Protein 1M5I (pdb70)

Organism: Homo sapiens (NCBI:txid9606)

Solvent-accessible surface area: 7887 Å² total; per-residue (Å²): 106,115,34,140,10,67,109,2,48,133,56,83,67,102,24,77,54,33,33,73,142,14,76,127,38,55,98,148,13,86,42,61,27,105,82,18,74,133,125,37,106,91,38,153,108,134,122,10,50,101,38,79,125,89,5,72,109,56,17,130,76,32,130,76,42,14,95,141,113,3,20,56,82,111,58,15,97,125,51,20,106,141,45,66,54,82,11,97,68,0,65,108,41,10,99,167,39,102,95,94,87,122,94,123,117

Structure (mmCIF, N/CA/C/O backbone):
data_1M5I
#
_entry.id   1M5I
#
_cell.length_a   46.047
_cell.length_b   46.047
_cell.length_c   113.299
_cell.angle_alpha   90.00
_cell.angle_beta   90.00
_cell.angle_gamma   120.00
#
_symmetry.space_group_name_H-M   'P 32 2 1'
#
loop_
_entity.id
_entity.type
_entity.pdbx_description
1 polymer 'APC protein'
2 water water
#
loop_
_atom_site.group_PDB
_atom_site.id
_atom_site.type_symbol
_atom_site.label_atom_id
_atom_site.label_alt_id
_atom_site.label_comp_id
_atom_site.label_asym_id
_atom_site.label_entity_id
_atom_site.label_seq_id
_atom_site.pdbx_PDB_ins_code
_atom_site.Cartn_x
_atom_site.Cartn_y
_atom_site.Cartn_z
_atom_site.occupancy
_atom_site.B_iso_or_equiv
_atom_site.auth_seq_id
_atom_site.auth_comp_id
_atom_site.auth_asym_id
_atom_site.auth_atom_id
_atom_site.pdbx_PDB_model_num
ATOM 1 N N . SER A 1 5 ? -24.991 5.797 27.846 1.00 39.35 130 SER A N 1
ATOM 2 C CA . SER A 1 5 ? -25.633 5.890 29.182 1.00 37.95 130 SER A CA 1
ATOM 3 C C . SER A 1 5 ? -25.747 4.499 29.813 1.00 37.92 130 SER A C 1
ATOM 4 O O . SER A 1 5 ? -25.470 4.336 31.002 1.00 37.31 130 SER A O 1
ATOM 7 N N . THR A 1 6 ? -26.143 3.500 29.020 1.00 36.49 131 THR A N 1
ATOM 8 C CA . THR A 1 6 ? -26.279 2.125 29.521 1.00 35.78 131 THR A CA 1
ATOM 9 C C . THR A 1 6 ? -25.520 1.115 28.637 1.00 33.22 131 THR A C 1
ATOM 10 O O . THR A 1 6 ? -25.110 1.438 27.518 1.00 31.91 131 THR A O 1
ATOM 14 N N . GLY A 1 7 ? -25.333 -0.095 29.165 1.00 30.03 132 GLY A N 1
ATOM 15 C CA . GLY A 1 7 ? -24.668 -1.166 28.443 1.00 28.28 132 GLY A CA 1
ATOM 16 C C . GLY A 1 7 ? -23.245 -0.940 27.960 1.00 29.10 132 GLY A C 1
ATOM 17 O O . GLY A 1 7 ? -22.393 -0.418 28.685 1.00 28.27 132 GLY A O 1
ATOM 18 N N . TYR A 1 8 ? -22.988 -1.356 26.721 1.00 28.69 133 TYR A N 1
ATOM 19 C CA . TYR A 1 8 ? -21.674 -1.216 26.107 1.00 27.85 133 TYR A CA 1
ATOM 20 C C . TYR A 1 8 ? -21.225 0.241 26.064 1.00 27.12 133 TYR A C 1
ATOM 21 O O . TYR A 1 8 ? -20.048 0.532 26.245 1.00 26.82 133 TYR A O 1
ATOM 30 N N . LEU A 1 9 ? -22.173 1.143 25.814 1.00 27.58 134 LEU A N 1
ATOM 31 C CA . LEU A 1 9 ? -21.914 2.581 25.739 1.00 27.86 134 LEU A CA 1
ATOM 32 C C . LEU A 1 9 ? -21.368 3.105 27.072 1.00 27.50 134 LEU A C 1
ATOM 33 O O . LEU A 1 9 ? -20.429 3.897 27.111 1.00 26.06 134 LEU A O 1
ATOM 38 N N . GLU A 1 10 ? -21.998 2.662 28.153 1.00 27.91 135 GLU A N 1
ATOM 39 C CA . GLU A 1 10 ? -21.617 3.023 29.509 1.00 28.20 135 GLU A CA 1
ATOM 40 C C . GLU A 1 10 ? -20.183 2.553 29.730 1.00 26.75 135 GLU A C 1
ATOM 41 O O . GLU A 1 10 ? -19.339 3.312 30.190 1.00 25.77 135 GLU A O 1
ATOM 47 N N . GLU A 1 11 ? -19.931 1.289 29.387 1.00 26.46 136 GLU A N 1
ATOM 48 C CA . GLU A 1 11 ? -18.616 0.657 29.518 1.00 25.98 136 GLU A CA 1
ATOM 49 C C . GLU A 1 11 ? -17.514 1.395 28.756 1.00 25.83 136 GLU A C 1
ATOM 50 O O . GLU A 1 11 ? -16.393 1.507 29.254 1.00 26.24 136 GLU A O 1
ATOM 56 N N . LEU A 1 12 ? -17.825 1.871 27.548 1.00 24.29 137 LEU A N 1
ATOM 57 C CA . LEU A 1 12 ? -16.866 2.608 26.718 1.00 24.77 137 LEU A CA 1
ATOM 58 C C . LEU A 1 12 ? -16.527 3.958 27.355 1.00 24.45 137 LEU A C 1
ATOM 59 O O . LEU A 1 12 ? -15.370 4.363 27.414 1.00 23.71 137 LEU A O 1
ATOM 64 N N . GLU A 1 13 ? -17.552 4.654 27.823 1.00 25.32 138 GLU A N 1
ATOM 65 C CA . GLU A 1 13 ? -17.356 5.938 28.466 1.00 27.03 138 GLU A CA 1
ATOM 66 C C . GLU A 1 13 ? -16.532 5.754 29.732 1.00 25.15 138 GLU A C 1
ATOM 67 O O . GLU A 1 13 ? -15.754 6.622 30.090 1.00 25.78 138 GLU A O 1
ATOM 73 N N . LYS A 1 14 ? -16.693 4.618 30.403 1.00 24.19 139 LYS A N 1
ATOM 74 C CA . LYS A 1 14 ? -15.930 4.345 31.611 1.00 23.82 139 LYS A CA 1
ATOM 75 C C . LYS A 1 14 ? -14.494 3.915 31.297 1.00 24.92 139 LYS A C 1
ATOM 76 O O . LYS A 1 14 ? -13.586 4.124 32.098 1.00 25.86 139 LYS A O 1
ATOM 82 N N . GLU A 1 15 ? -14.287 3.317 30.128 1.00 25.77 140 GLU A N 1
ATOM 83 C CA . GLU A 1 15 ? -12.954 2.896 29.705 1.00 24.93 140 GLU A CA 1
ATOM 84 C C . GLU A 1 15 ? -12.188 4.175 29.350 1.00 25.08 140 GLU A C 1
ATOM 85 O O . GLU A 1 15 ? -10.999 4.322 29.662 1.00 26.10 140 GLU A O 1
ATOM 91 N N . ARG A 1 16 ? -12.885 5.101 28.700 1.00 23.98 141 ARG A N 1
ATOM 92 C CA . ARG A 1 16 ? -12.301 6.380 28.322 1.00 25.25 141 ARG A CA 1
ATOM 93 C C . ARG A 1 16 ? -11.877 7.179 29.568 1.00 24.70 141 ARG A C 1
ATOM 94 O O . ARG A 1 16 ? -10.818 7.808 29.569 1.00 25.07 141 ARG A O 1
ATOM 102 N N . SER A 1 17 ? -12.705 7.157 30.615 1.00 24.14 142 SER A N 1
ATOM 103 C CA . SER A 1 17 ? -12.405 7.856 31.869 1.00 23.95 142 SER A CA 1
ATOM 104 C C . SER A 1 17 ? -11.217 7.210 32.543 1.00 23.29 142 SER A C 1
ATOM 105 O O . SER A 1 17 ? -10.410 7.880 33.181 1.00 24.06 142 SER A O 1
ATOM 108 N N . LEU A 1 18 ? -11.141 5.891 32.404 1.00 23.36 143 LEU A N 1
ATOM 109 C CA . LEU A 1 18 ? -10.066 5.093 32.963 1.00 23.33 143 LEU A CA 1
ATOM 110 C C . LEU A 1 18 ? -8.757 5.436 32.251 1.00 23.02 143 LEU A C 1
ATOM 111 O O . LEU A 1 18 ? -7.755 5.723 32.899 1.00 23.60 143 LEU A O 1
ATOM 116 N N . LEU A 1 19 ? -8.770 5.407 30.921 1.00 22.31 144 LEU A N 1
ATOM 117 C CA . LEU A 1 19 ? -7.572 5.704 30.147 1.00 21.74 144 LEU A CA 1
ATOM 118 C C . LEU A 1 19 ? -7.093 7.131 30.359 1.00 22.07 144 LEU A C 1
ATOM 119 O O . LEU A 1 19 ? -5.898 7.378 30.387 1.00 23.89 144 LEU A O 1
ATOM 124 N N . LEU A 1 20 ? -8.017 8.070 30.509 1.00 22.55 145 LEU A N 1
ATOM 125 C CA . LEU A 1 20 ? -7.647 9.460 30.738 1.00 24.96 145 LEU A CA 1
ATOM 126 C C . LEU A 1 20 ? -6.997 9.617 32.117 1.00 25.92 145 LEU A C 1
ATOM 127 O O . LEU A 1 20 ? -6.138 10.482 32.320 1.00 25.52 145 LEU A O 1
ATOM 132 N N . ALA A 1 21 ? -7.418 8.773 33.057 1.00 26.47 146 ALA A N 1
ATOM 133 C CA . ALA A 1 21 ? -6.881 8.777 34.413 1.00 26.40 146 ALA A CA 1
ATOM 134 C C . ALA A 1 21 ? -5.505 8.107 34.419 1.00 27.24 146 ALA A C 1
ATOM 135 O O . ALA A 1 21 ? -4.681 8.393 35.283 1.00 28.37 146 ALA A O 1
ATOM 137 N N . ASP A 1 22 ? -5.262 7.220 33.453 1.00 29.26 147 ASP A N 1
ATOM 138 C CA . ASP A 1 22 ? -3.978 6.515 33.333 1.00 30.39 147 ASP A CA 1
ATOM 139 C C . ASP A 1 22 ? -2.912 7.489 32.881 1.00 28.33 147 ASP A C 1
ATOM 140 O O . ASP A 1 22 ? -1.792 7.482 33.391 1.00 28.12 147 ASP A O 1
ATOM 145 N N . LEU A 1 23 ? -3.262 8.304 31.893 1.00 27.45 148 LEU A N 1
ATOM 146 C CA . LEU A 1 23 ? -2.340 9.293 31.362 1.00 27.96 148 LEU A CA 1
ATOM 147 C C . LEU A 1 23 ? -1.994 10.291 32.461 1.00 28.51 148 LEU A C 1
ATOM 148 O O . LEU A 1 23 ? -0.824 10.598 32.687 1.00 29.23 148 LEU A O 1
ATOM 153 N N . ASP A 1 24 ? -3.015 10.790 33.147 1.00 27.84 149 ASP A N 1
ATOM 154 C CA . ASP A 1 24 ? -2.808 11.751 34.218 1.00 29.08 149 ASP A CA 1
ATOM 155 C C . ASP A 1 24 ? -1.923 11.183 35.338 1.00 28.67 149 ASP A C 1
ATOM 156 O O . ASP A 1 24 ? -0.980 11.837 35.772 1.00 29.18 149 ASP A O 1
ATOM 161 N N . LYS A 1 25 ? -2.217 9.971 35.799 1.00 28.18 150 LYS A N 1
ATOM 162 C CA . LYS A 1 25 ? -1.420 9.356 36.855 1.00 29.37 150 LYS A CA 1
ATOM 163 C C . LYS A 1 25 ? 0.045 9.146 36.458 1.00 29.25 150 LYS A C 1
ATOM 164 O O . LYS A 1 25 ? 0.965 9.504 37.197 1.00 28.01 150 LYS A O 1
ATOM 170 N N . GLU A 1 26 ? 0.254 8.555 35.288 1.00 30.26 151 GLU A N 1
ATOM 171 C CA . GLU A 1 26 ? 1.595 8.286 34.816 1.00 30.02 151 GLU A CA 1
ATOM 172 C C . GLU A 1 26 ? 2.416 9.549 34.658 1.00 29.30 151 GLU A C 1
ATOM 173 O O . GLU A 1 26 ? 3.609 9.547 34.917 1.00 29.70 151 GLU A O 1
ATOM 179 N N . GLU A 1 27 ? 1.771 10.627 34.240 1.00 28.59 152 GLU A N 1
ATOM 180 C CA . GLU A 1 27 ? 2.454 11.889 34.048 1.00 29.22 152 GLU A CA 1
ATOM 181 C C . GLU A 1 27 ? 2.862 12.535 35.363 1.00 28.85 152 GLU A C 1
ATOM 182 O O . GLU A 1 27 ? 3.886 13.214 35.421 1.00 28.43 152 GLU A O 1
ATOM 188 N N . LYS A 1 28 ? 2.074 12.315 36.416 1.00 27.95 153 LYS A N 1
ATOM 189 C CA . LYS A 1 28 ? 2.372 12.861 37.744 1.00 26.74 153 LYS A CA 1
ATOM 190 C C . LYS A 1 28 ? 3.406 11.970 38.400 1.00 27.09 153 LYS A C 1
ATOM 191 O O . LYS A 1 28 ? 4.167 12.381 39.274 1.00 25.41 153 LYS A O 1
ATOM 197 N N . GLU A 1 29 ? 3.417 10.726 37.959 1.00 30.28 154 GLU A N 1
ATOM 198 C CA . GLU A 1 29 ? 4.357 9.758 38.472 1.00 34.09 154 GLU A CA 1
ATOM 199 C C . GLU A 1 29 ? 5.729 10.130 37.9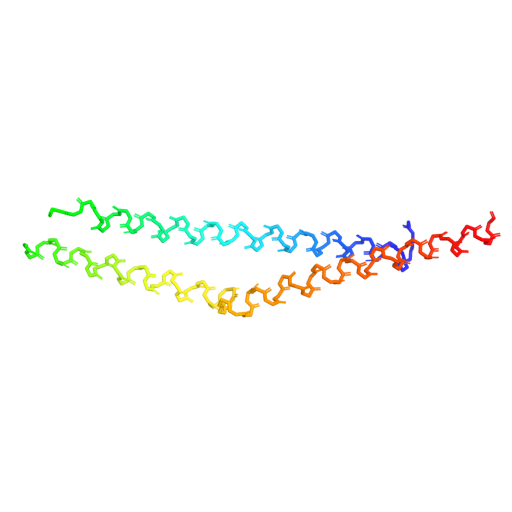17 1.00 33.89 154 GLU A C 1
ATOM 200 O O . GLU A 1 29 ? 6.748 9.962 38.595 1.00 34.70 154 GLU A O 1
ATOM 206 N N . LYS A 1 30 ? 5.745 10.636 36.684 1.00 31.43 155 LYS A N 1
ATOM 207 C CA . LYS A 1 30 ? 6.984 11.058 36.048 1.00 30.92 155 LYS A CA 1
ATOM 208 C C . LYS A 1 30 ? 7.480 12.371 36.626 1.00 28.90 155 LYS A C 1
ATOM 209 O O . LYS A 1 30 ? 8.675 12.535 36.807 1.00 27.01 155 LYS A O 1
ATOM 215 N N . ASP A 1 31 ? 6.572 13.309 36.898 1.00 29.23 156 ASP A N 1
ATOM 216 C CA . ASP A 1 31 ? 6.966 14.590 37.485 1.00 30.27 156 ASP A CA 1
ATOM 217 C C . ASP A 1 31 ? 7.592 14.316 38.832 1.00 29.71 156 ASP A C 1
ATOM 218 O O . ASP A 1 31 ? 8.533 14.985 39.226 1.00 31.49 156 ASP A O 1
ATOM 223 N N . TRP A 1 32 ? 7.039 13.346 39.551 1.00 28.98 157 TRP A N 1
ATOM 224 C CA . TRP A 1 32 ? 7.549 12.996 40.867 1.00 28.22 157 TRP A CA 1
ATOM 225 C C . TRP A 1 32 ? 8.974 12.460 40.773 1.00 27.66 157 TRP A C 1
ATOM 226 O O . TRP A 1 32 ? 9.877 12.976 41.423 1.00 27.65 157 TRP A O 1
ATOM 237 N N . TYR A 1 33 ? 9.179 11.436 39.957 1.00 28.25 158 TYR A N 1
ATOM 238 C CA . TYR A 1 33 ? 10.509 10.864 39.786 1.00 29.82 158 TYR A CA 1
ATOM 239 C C . TYR A 1 33 ? 11.541 11.872 39.294 1.00 30.38 158 TYR A C 1
ATOM 240 O O . TYR A 1 33 ? 12.697 11.829 39.711 1.00 30.15 158 TYR A O 1
ATOM 249 N N . TYR A 1 34 ? 11.126 12.779 38.413 1.00 31.63 159 TYR A N 1
ATOM 250 C CA . TYR A 1 34 ? 12.033 13.781 37.861 1.00 32.11 159 TYR A CA 1
ATOM 251 C C . TYR A 1 34 ? 12.345 14.918 38.818 1.00 31.00 159 TYR A C 1
ATOM 252 O O . TYR A 1 34 ? 13.445 15.465 38.795 1.00 31.12 159 TYR A O 1
ATOM 261 N N . ALA A 1 35 ? 11.387 15.273 39.665 1.00 29.82 160 ALA A N 1
ATOM 262 C CA . ALA A 1 35 ? 11.621 16.328 40.633 1.00 28.61 160 ALA A CA 1
ATOM 263 C C . ALA A 1 35 ? 12.737 15.823 41.538 1.00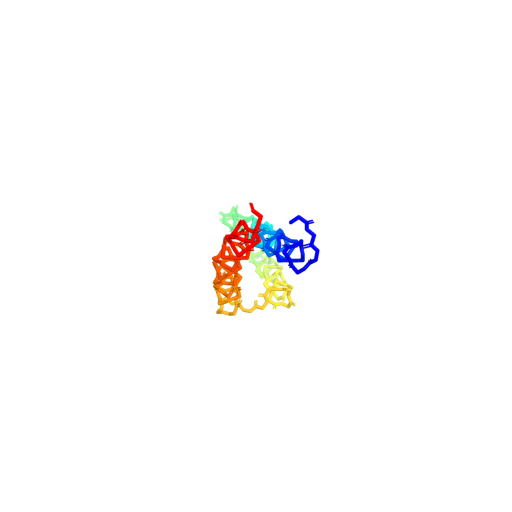 28.45 160 ALA A C 1
ATOM 264 O O . ALA A 1 35 ? 13.651 16.564 41.878 1.00 28.86 160 ALA A O 1
ATOM 266 N N . GLN A 1 36 ? 12.651 14.549 41.915 1.00 27.40 161 GLN A N 1
ATOM 267 C CA . GLN A 1 36 ? 13.651 13.915 42.764 1.00 26.73 161 GLN A CA 1
ATOM 268 C C . GLN A 1 36 ? 15.032 13.944 42.125 1.00 27.39 161 GLN A C 1
ATOM 269 O O . GLN A 1 36 ? 16.018 14.269 42.783 1.00 26.81 161 GLN A O 1
ATOM 275 N N . LEU A 1 37 ? 15.097 13.587 40.847 1.00 28.44 162 LEU A N 1
ATOM 276 C CA . LEU A 1 37 ? 16.363 13.558 40.118 1.00 30.79 162 LEU A CA 1
ATOM 277 C C . LEU A 1 37 ? 16.953 14.958 39.938 1.00 32.22 162 LEU A C 1
ATOM 278 O O . LEU A 1 37 ? 18.154 15.161 40.122 1.00 32.74 162 LEU A O 1
ATOM 283 N N . GLN A 1 38 ? 16.107 15.919 39.582 1.00 33.18 163 GLN A N 1
ATOM 284 C CA . GLN A 1 38 ? 16.554 17.286 39.399 1.00 34.29 163 GLN A CA 1
ATOM 285 C C . GLN A 1 38 ? 17.137 17.850 40.702 1.00 33.99 163 GLN A C 1
ATOM 286 O O . GLN A 1 38 ? 18.188 18.486 40.681 1.00 34.29 163 GLN A O 1
ATOM 292 N N . ASN A 1 39 ? 16.473 17.607 41.831 1.00 32.86 164 ASN A N 1
ATOM 293 C CA . ASN A 1 39 ? 16.962 18.096 43.118 1.00 32.00 164 ASN A CA 1
ATOM 294 C C . ASN A 1 39 ? 18.290 17.493 43.525 1.00 32.02 164 ASN A C 1
ATOM 295 O O . ASN A 1 39 ? 19.108 18.171 44.145 1.00 32.93 164 ASN A O 1
ATOM 300 N N . LEU A 1 40 ? 18.496 16.218 43.210 1.00 31.37 165 LEU A N 1
ATOM 301 C CA . LEU A 1 40 ? 19.764 15.569 43.518 1.00 31.71 165 LEU A CA 1
ATOM 302 C C . LEU A 1 40 ? 20.809 16.169 42.588 1.00 32.47 165 LEU A C 1
ATOM 303 O O . LEU A 1 40 ? 21.975 16.274 42.945 1.00 33.85 165 LEU A O 1
ATOM 308 N N . THR A 1 41 ? 20.381 16.557 41.390 1.00 33.48 166 THR A N 1
ATOM 309 C CA . THR A 1 41 ? 21.275 17.163 40.409 1.00 34.52 166 THR A CA 1
ATOM 310 C C . THR A 1 41 ? 21.711 18.540 40.879 1.00 35.09 166 THR A C 1
ATOM 311 O O . THR A 1 41 ? 22.888 18.867 40.840 1.00 34.64 166 THR A O 1
ATOM 315 N N . LYS A 1 42 ? 20.747 19.341 41.316 1.00 35.91 167 LYS A N 1
ATOM 316 C CA . LYS A 1 42 ? 21.019 20.680 41.806 1.00 38.31 167 LYS A CA 1
ATOM 317 C C . LYS A 1 42 ? 21.904 20.593 43.036 1.00 39.45 167 LYS A C 1
ATOM 318 O O . LYS A 1 42 ? 22.672 21.513 43.325 1.00 39.89 167 LYS A O 1
ATOM 324 N N . ARG A 1 43 ? 21.787 19.489 43.767 1.00 40.09 168 ARG A N 1
ATOM 325 C CA . ARG A 1 43 ? 22.591 19.289 44.963 1.00 41.37 168 ARG A CA 1
ATOM 326 C C . ARG A 1 43 ? 24.042 19.008 44.600 1.00 42.92 168 ARG A C 1
ATOM 327 O O . ARG A 1 43 ? 24.951 19.470 45.285 1.00 43.88 168 ARG A O 1
ATOM 335 N N . ILE A 1 44 ? 24.259 18.252 43.527 1.00 44.55 169 ILE A N 1
ATOM 336 C CA . ILE A 1 44 ? 25.610 17.936 43.080 1.00 47.20 169 ILE A CA 1
ATOM 337 C C . ILE A 1 44 ? 26.283 19.205 42.559 1.00 49.90 169 ILE A C 1
ATOM 338 O O . ILE A 1 44 ? 27.506 19.337 42.631 1.00 52.15 169 ILE A O 1
ATOM 343 N N . AS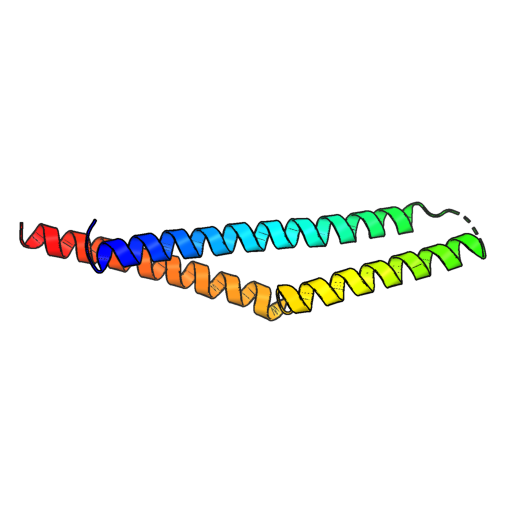P A 1 45 ? 25.474 20.140 42.063 1.00 51.26 170 ASP A N 1
ATOM 344 C CA . ASP A 1 45 ? 25.960 21.414 41.522 1.00 52.78 170 ASP A CA 1
ATOM 345 C C . ASP A 1 45 ? 26.203 22.483 42.593 1.00 53.63 170 ASP A C 1
AT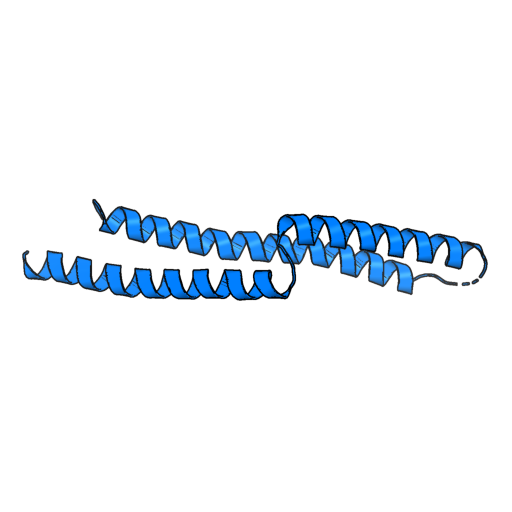OM 346 O O . ASP A 1 45 ? 26.713 23.562 42.294 1.00 53.08 170 ASP A O 1
ATOM 351 N N . SER A 1 46 ? 25.839 22.171 43.834 1.00 55.08 171 SER A N 1
ATOM 352 C CA . SER A 1 46 ? 26.005 23.084 44.960 1.00 57.13 171 SER A CA 1
ATOM 353 C C . SER A 1 46 ? 27.258 22.759 45.763 1.00 58.59 171 SER A C 1
ATOM 354 O O . SER A 1 46 ? 27.604 23.479 46.702 1.00 58.82 171 SER A O 1
ATOM 357 N N . LEU A 1 47 ? 27.924 21.665 45.396 1.00 59.56 172 LEU A N 1
ATOM 358 C CA . LEU A 1 47 ? 29.137 21.224 46.082 1.00 59.67 172 LEU A CA 1
ATOM 359 C C . LEU A 1 47 ? 30.323 22.139 45.780 1.00 61.43 172 LEU A C 1
ATOM 360 O O . LEU A 1 47 ? 30.493 22.599 44.646 1.00 61.24 172 LEU A O 1
ATOM 365 N N . PRO A 1 48 ? 31.158 22.414 46.800 1.00 63.46 173 PRO A N 1
ATOM 366 C CA . PRO A 1 48 ? 32.343 23.274 46.675 1.00 65.16 173 PRO A CA 1
ATOM 367 C C . PRO A 1 48 ? 33.237 22.931 45.467 1.00 66.64 173 PRO A C 1
ATOM 368 O O . PRO A 1 48 ? 33.453 23.809 44.592 1.00 66.81 173 PRO A O 1
ATOM 372 N N . SER A 1 54 ? 38.326 18.409 46.635 1.00 47.08 179 SER A N 1
ATOM 373 C CA . SER A 1 54 ? 38.337 17.941 48.048 1.00 46.58 179 SER A CA 1
ATOM 374 C C . SER A 1 54 ? 37.798 16.516 48.158 1.00 45.47 179 SER A C 1
ATOM 375 O O . SER A 1 54 ? 37.069 16.045 47.287 1.00 44.68 179 SER A O 1
ATOM 378 N N . LEU A 1 55 ? 38.170 15.841 49.241 1.00 44.72 180 LEU A N 1
ATOM 379 C CA . LEU A 1 55 ? 37.749 14.466 49.518 1.00 44.79 180 LEU A CA 1
ATOM 380 C C . LEU A 1 55 ? 36.270 14.380 49.892 1.00 44.98 180 LEU A C 1
ATOM 381 O O . LEU A 1 55 ? 35.576 13.429 49.532 1.00 43.88 180 LEU A O 1
ATOM 386 N N . GLN A 1 56 ? 35.813 15.384 50.633 1.00 46.02 181 GLN A N 1
ATOM 387 C CA . GLN A 1 56 ? 34.438 15.491 51.086 1.00 46.78 181 GLN A CA 1
ATOM 388 C C . GLN A 1 56 ? 33.494 15.605 49.891 1.00 45.41 181 GLN A C 1
ATOM 389 O O . GLN A 1 56 ? 32.580 14.796 49.724 1.00 44.79 181 GLN A O 1
ATOM 395 N N . THR A 1 57 ? 33.725 16.620 49.066 1.00 44.15 182 THR A N 1
ATOM 396 C CA . THR A 1 57 ? 32.912 16.854 47.879 1.00 43.75 182 THR A CA 1
ATOM 397 C C . THR A 1 57 ? 32.849 15.604 46.992 1.00 43.10 182 THR A C 1
ATOM 398 O O . THR A 1 57 ? 31.796 15.284 46.437 1.00 41.70 182 THR A O 1
ATOM 402 N N . ASP A 1 58 ? 33.976 14.904 46.863 1.00 42.52 183 ASP A N 1
ATOM 403 C CA . ASP A 1 58 ? 34.029 13.684 46.068 1.00 42.55 183 ASP A CA 1
ATOM 404 C C . ASP A 1 58 ? 33.162 12.602 46.717 1.00 41.40 183 ASP A C 1
ATOM 405 O O . ASP A 1 58 ? 32.365 11.951 46.040 1.00 40.11 183 ASP A O 1
ATOM 410 N N . MET A 1 59 ? 33.325 12.420 48.027 1.00 40.57 184 MET A N 1
ATOM 411 C CA . MET A 1 59 ? 32.550 11.442 48.784 1.00 40.81 184 MET A CA 1
ATOM 412 C C . MET A 1 59 ? 31.073 11.691 48.527 1.00 38.83 184 MET A C 1
ATOM 413 O O . MET A 1 59 ? 30.325 10.798 48.140 1.00 37.77 184 MET A O 1
ATOM 418 N N . THR A 1 60 ? 30.668 12.931 48.750 1.00 38.35 185 THR A N 1
ATOM 419 C CA . THR A 1 60 ? 29.284 13.337 48.576 1.00 38.94 185 THR A CA 1
ATOM 420 C C . THR A 1 60 ? 28.739 13.221 47.150 1.00 38.84 185 THR A C 1
ATOM 421 O O . 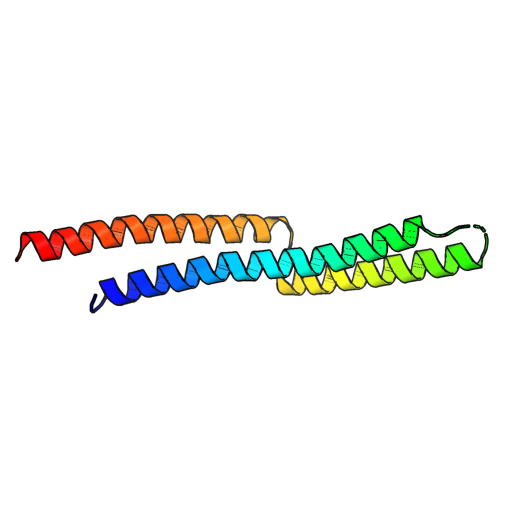THR A 1 60 ? 27.603 12.791 46.969 1.00 39.66 185 THR A O 1
ATOM 425 N N . ARG A 1 61 ? 29.528 13.591 46.141 1.00 37.53 186 ARG A N 1
ATOM 426 C CA . ARG A 1 61 ? 29.053 13.508 44.763 1.00 36.16 186 ARG A CA 1
ATOM 427 C C . ARG A 1 61 ? 28.749 12.082 44.338 1.00 35.37 186 ARG A C 1
ATOM 428 O O . ARG A 1 61 ? 27.810 11.845 43.587 1.00 34.68 186 ARG A O 1
ATOM 436 N N . ARG A 1 62 ? 29.545 11.133 44.815 1.00 35.38 187 ARG A N 1
ATOM 437 C CA . ARG A 1 62 ? 29.340 9.728 44.477 1.00 37.02 187 ARG A CA 1
ATOM 438 C C . ARG A 1 62 ? 28.123 9.167 45.200 1.00 37.12 187 ARG A C 1
ATOM 439 O O . ARG A 1 62 ? 27.430 8.287 44.680 1.00 36.76 187 ARG A O 1
ATOM 447 N N . GLN A 1 63 ? 27.875 9.671 46.406 1.00 36.37 188 GLN A N 1
ATOM 448 C CA . GLN A 1 63 ? 26.736 9.228 47.188 1.00 37.18 188 GLN A CA 1
ATOM 449 C C . GLN A 1 63 ? 25.443 9.646 46.490 1.00 36.41 188 GLN A C 1
ATOM 450 O O . GLN A 1 63 ? 24.521 8.845 46.334 1.00 36.88 188 GLN A O 1
ATOM 456 N N . LEU A 1 64 ? 25.396 10.902 46.055 1.00 35.67 189 LEU A N 1
ATOM 457 C CA . LEU A 1 64 ? 24.236 11.454 45.368 1.00 34.47 189 LEU A CA 1
ATOM 458 C C . LEU A 1 64 ? 24.016 10.809 44.014 1.00 35.75 189 LEU A C 1
ATOM 459 O O . LEU A 1 64 ? 22.874 10.593 43.612 1.00 35.73 189 LEU A O 1
ATOM 464 N N . GLU A 1 65 ? 25.102 10.513 43.303 1.00 36.96 190 GLU A N 1
ATOM 465 C CA . GLU A 1 65 ? 24.990 9.872 41.996 1.00 39.46 190 GLU A CA 1
ATOM 466 C C . GLU A 1 65 ? 24.459 8.459 42.176 1.00 39.30 190 GLU A C 1
ATOM 467 O O . GLU A 1 65 ? 23.691 7.960 41.359 1.00 39.15 190 GLU A O 1
ATOM 473 N N . TYR A 1 66 ? 24.882 7.818 43.256 1.00 40.41 191 TYR A N 1
ATOM 474 C CA . TYR A 1 66 ? 24.436 6.472 43.566 1.00 41.93 191 TYR A CA 1
ATOM 475 C C . TYR A 1 66 ? 22.943 6.508 43.860 1.00 41.64 191 TYR A C 1
ATOM 476 O O . TYR A 1 66 ? 22.180 5.688 43.363 1.00 41.44 191 TYR A O 1
ATOM 485 N N . GLU A 1 67 ? 22.547 7.465 44.693 1.00 41.89 192 GLU A N 1
ATOM 486 C CA . GLU A 1 67 ? 21.152 7.653 45.076 1.00 41.27 192 GLU A CA 1
ATOM 487 C C . GLU A 1 67 ? 20.292 7.907 43.850 1.00 39.82 192 GLU A C 1
ATOM 488 O O . GLU A 1 67 ? 19.185 7.383 43.747 1.00 37.96 192 GLU A O 1
ATOM 494 N N . ALA A 1 68 ? 20.800 8.727 42.933 1.00 38.54 193 ALA A N 1
ATOM 495 C CA . ALA A 1 68 ? 20.080 9.050 41.705 1.00 39.45 193 ALA A CA 1
ATOM 496 C C . ALA A 1 68 ? 20.002 7.809 40.828 1.00 40.74 193 ALA A C 1
ATOM 497 O O . ALA A 1 68 ? 19.120 7.681 39.977 1.00 39.64 193 ALA A O 1
ATOM 499 N N . ARG A 1 69 ? 20.939 6.895 41.053 1.00 42.85 194 ARG A N 1
ATOM 500 C CA . ARG A 1 69 ? 21.006 5.648 40.312 1.00 44.15 194 ARG A CA 1
ATOM 501 C C . ARG A 1 69 ? 19.891 4.731 40.811 1.00 43.66 194 ARG A C 1
ATOM 502 O O . ARG A 1 69 ? 19.290 3.996 40.031 1.00 45.19 194 ARG A O 1
ATOM 510 N N . GLN A 1 70 ? 19.606 4.788 42.108 1.00 43.11 195 GLN A N 1
ATOM 511 C CA . GLN A 1 70 ? 18.547 3.973 42.689 1.00 42.89 195 GLN A CA 1
ATOM 512 C C . GLN A 1 70 ? 17.191 4.480 42.213 1.00 42.84 195 GLN A C 1
ATOM 513 O O . GLN A 1 70 ? 16.298 3.688 41.900 1.00 43.08 195 GLN A O 1
ATOM 519 N N . ILE A 1 71 ? 17.0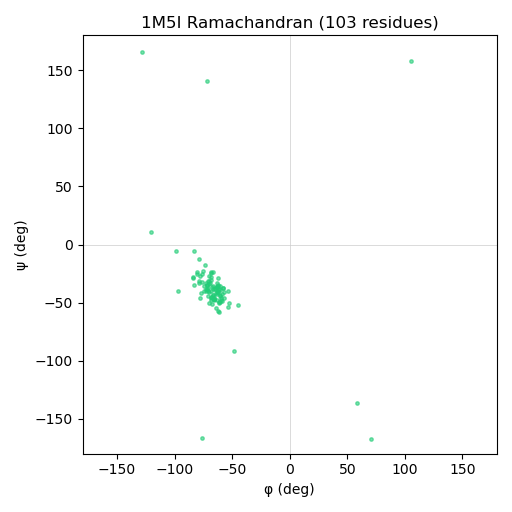54 5.804 42.157 1.00 42.09 196 ILE A N 1
ATOM 520 C CA . ILE A 1 71 ? 15.816 6.457 41.730 1.00 41.39 196 ILE A CA 1
ATOM 521 C C . ILE A 1 71 ? 15.513 6.192 40.254 1.00 41.81 196 ILE A C 1
ATOM 522 O O . ILE A 1 71 ? 14.359 6.266 39.823 1.00 42.10 196 ILE A O 1
ATOM 527 N N . ARG A 1 72 ? 16.550 5.876 39.487 1.00 41.69 197 ARG A N 1
ATOM 528 C CA . ARG A 1 72 ? 16.377 5.582 38.075 1.00 43.08 197 ARG A CA 1
ATOM 529 C C . ARG A 1 72 ? 15.947 4.117 37.932 1.00 43.93 197 ARG A C 1
ATOM 530 O O . ARG A 1 72 ? 15.145 3.773 37.057 1.00 43.87 197 ARG A O 1
ATOM 538 N N . VAL A 1 73 ? 16.471 3.261 38.807 1.00 43.98 198 VAL A N 1
ATOM 539 C CA . VAL A 1 73 ? 16.132 1.837 38.799 1.00 43.27 198 VAL A CA 1
ATOM 540 C C . VAL A 1 73 ? 14.673 1.617 39.215 1.00 42.97 198 VAL A C 1
ATOM 541 O O . VAL A 1 73 ? 13.953 0.848 38.576 1.00 42.81 198 VAL A O 1
ATOM 545 N N . ALA A 1 74 ? 14.249 2.291 40.284 1.00 42.49 199 ALA A N 1
ATOM 546 C CA . ALA A 1 74 ? 12.877 2.178 40.786 1.00 43.00 199 ALA A CA 1
ATOM 547 C C . ALA A 1 74 ? 11.875 2.660 39.752 1.00 43.72 199 ALA A C 1
ATOM 548 O O . ALA A 1 74 ? 10.776 2.118 39.634 1.00 43.12 199 ALA A O 1
ATOM 550 N N . MET A 1 75 ? 12.268 3.687 39.005 1.00 44.93 200 MET A N 1
ATOM 551 C CA . MET A 1 75 ? 11.420 4.260 37.977 1.00 46.02 200 MET A CA 1
ATOM 552 C C . MET A 1 75 ? 11.205 3.332 36.786 1.00 48.12 200 MET A C 1
ATOM 553 O O . MET A 1 75 ? 10.078 3.184 36.327 1.00 47.45 200 MET A O 1
ATOM 558 N N . GLU A 1 76 ? 12.273 2.710 36.284 1.00 50.99 201 GLU A N 1
ATOM 559 C CA . GLU A 1 76 ? 12.145 1.811 35.134 1.00 54.13 201 GLU A CA 1
ATOM 560 C C . GLU A 1 76 ? 11.411 0.536 35.509 1.00 54.74 201 GLU A C 1
ATOM 561 O O . GLU A 1 76 ? 10.784 -0.109 34.669 1.00 54.53 201 GLU A O 1
ATOM 567 N N . GLU A 1 77 ? 11.502 0.172 36.780 1.00 56.60 202 GLU A N 1
ATOM 568 C CA . GLU A 1 77 ? 10.813 -1.004 37.278 1.00 58.36 202 GLU A CA 1
ATOM 569 C C . GLU A 1 77 ? 9.341 -0.639 37.405 1.00 58.02 202 GLU A C 1
ATOM 570 O O . GLU A 1 77 ? 8.478 -1.512 37.394 1.00 58.45 202 GLU A O 1
ATOM 576 N N . GLN A 1 78 ? 9.075 0.663 37.518 1.00 56.87 203 GLN A N 1
ATOM 577 C CA . GLN A 1 78 ? 7.719 1.193 37.673 1.00 55.77 203 GLN A CA 1
ATOM 578 C C . GLN A 1 78 ? 7.048 1.680 36.388 1.00 54.58 203 GLN A C 1
ATOM 579 O O . GLN A 1 78 ? 5.857 1.458 36.191 1.00 54.92 203 GLN A O 1
ATOM 585 N N . LEU A 1 79 ? 7.807 2.348 35.525 1.00 52.67 204 LEU A N 1
ATOM 586 C CA . LEU A 1 79 ? 7.266 2.892 34.283 1.00 50.96 204 LEU A CA 1
ATOM 587 C C . LEU A 1 79 ? 7.951 2.332 33.040 1.00 50.14 204 LEU A C 1
ATOM 588 O O . LEU A 1 79 ? 7.745 2.840 31.938 1.00 48.67 204 LEU A O 1
ATOM 593 N N . GLY A 1 80 ? 8.760 1.290 33.215 1.00 50.48 205 GLY A N 1
ATOM 594 C CA . GLY A 1 80 ? 9.478 0.718 32.088 1.00 51.27 205 GLY A CA 1
ATOM 595 C C . GLY A 1 80 ? 10.569 1.676 31.628 1.00 52.25 205 GLY A C 1
ATOM 596 O O . GLY A 1 80 ? 10.894 2.638 32.328 1.00 51.26 205 GLY A O 1
ATOM 597 N N . THR A 1 81 ? 11.143 1.432 30.455 1.00 53.61 206 THR A N 1
ATOM 598 C CA . THR A 1 81 ? 12.194 2.310 29.950 1.00 55.63 206 THR A CA 1
ATOM 599 C C . THR A 1 81 ? 11.603 3.609 29.416 1.00 57.21 206 THR A C 1
ATOM 600 O O . THR A 1 81 ? 10.445 3.926 29.667 1.00 58.36 206 THR A O 1
ATOM 604 N N . CYS A 1 82 ? 12.408 4.361 28.680 1.00 58.98 207 CYS A N 1
ATOM 605 C CA . CYS A 1 82 ? 11.955 5.621 28.117 1.00 60.52 207 CYS A CA 1
ATOM 606 C C . CYS A 1 82 ? 11.220 5.341 26.809 1.00 60.36 207 CYS A C 1
ATOM 607 O O . CYS A 1 82 ? 10.311 6.076 26.414 1.00 59.62 207 CYS A O 1
ATOM 610 N N . GLN A 1 83 ? 11.615 4.259 26.147 1.00 60.69 208 GLN A N 1
ATOM 611 C CA . GLN A 1 83 ? 11.008 3.865 24.878 1.00 61.46 208 GLN A CA 1
ATOM 612 C 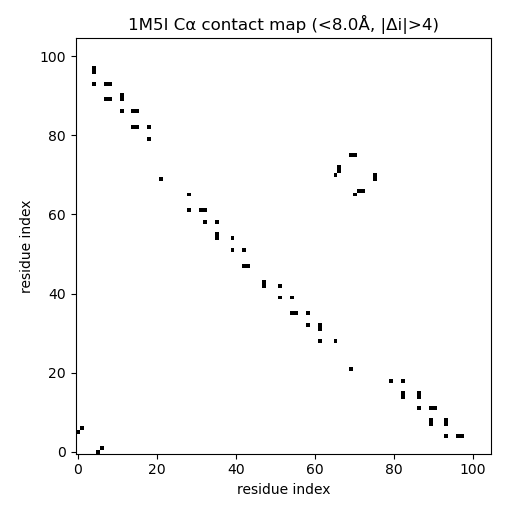C . GLN A 1 83 ? 9.572 3.365 25.036 1.00 60.90 208 GLN A C 1
ATOM 613 O O . GLN A 1 83 ? 8.675 3.817 24.334 1.00 60.44 208 GLN A O 1
ATOM 619 N N . ASP A 1 84 ? 9.360 2.433 25.958 1.00 61.10 209 ASP A N 1
ATOM 620 C CA . ASP A 1 84 ? 8.032 1.869 26.182 1.00 61.67 209 ASP A CA 1
ATOM 621 C C . ASP A 1 84 ? 7.133 2.782 27.009 1.00 60.23 209 ASP A C 1
ATOM 622 O O . ASP A 1 84 ? 5.924 2.568 27.093 1.00 59.41 209 ASP A O 1
ATOM 627 N N . MET A 1 85 ? 7.726 3.798 27.620 1.00 59.10 210 MET A N 1
ATOM 628 C CA . MET A 1 85 ? 6.960 4.737 28.421 1.00 58.51 210 MET A CA 1
ATOM 629 C C . MET A 1 85 ? 6.273 5.706 27.468 1.00 58.22 210 MET A C 1
ATOM 630 O O . MET A 1 85 ? 5.164 6.166 27.728 1.00 58.50 210 MET A O 1
ATOM 635 N N . GLU A 1 86 ? 6.931 5.993 26.349 1.00 58.01 211 GLU A N 1
ATOM 636 C CA . GLU A 1 86 ? 6.381 6.907 25.355 1.00 58.20 211 GLU A CA 1
ATOM 637 C C . GLU A 1 86 ? 5.412 6.196 24.399 1.00 56.85 211 GLU A C 1
ATOM 638 O O . GLU A 1 86 ? 4.492 6.819 23.867 1.00 55.71 211 GLU A O 1
ATOM 644 N N . LYS A 1 87 ? 5.615 4.896 24.188 1.00 55.46 212 LYS A N 1
ATOM 645 C CA . LYS A 1 87 ? 4.741 4.112 23.316 1.00 53.96 212 LYS A CA 1
ATOM 646 C C . LYS A 1 87 ? 3.470 3.701 24.055 1.00 51.69 212 LYS A C 1
ATOM 647 O O . LYS A 1 87 ? 2.431 3.440 23.440 1.00 51.23 212 LYS A O 1
ATOM 653 N N . ARG A 1 88 ? 3.562 3.652 25.380 1.00 48.67 213 ARG A N 1
ATOM 654 C CA . ARG A 1 88 ? 2.425 3.304 26.220 1.00 46.07 213 ARG A CA 1
ATOM 655 C C . ARG A 1 88 ? 1.370 4.400 26.159 1.00 45.06 213 ARG A C 1
ATOM 656 O O . ARG A 1 88 ? 0.169 4.120 26.128 1.00 43.34 213 ARG A O 1
ATOM 664 N N . ALA A 1 89 ? 1.831 5.648 26.154 1.00 43.66 214 ALA A N 1
ATOM 665 C CA . ALA A 1 89 ? 0.943 6.803 26.092 1.00 43.80 214 ALA A CA 1
ATOM 666 C C . ALA A 1 89 ? 0.333 6.984 24.694 1.00 43.43 214 ALA A C 1
ATOM 667 O O . ALA A 1 89 ? -0.668 7.687 24.529 1.00 43.52 214 ALA A O 1
ATOM 669 N N . GLN A 1 90 ? 0.942 6.349 23.695 1.00 43.12 215 GLN A N 1
ATOM 670 C CA . GLN A 1 90 ? 0.455 6.435 22.327 1.00 42.45 215 GLN A CA 1
ATOM 671 C C . GLN A 1 90 ? -0.746 5.555 22.129 1.00 40.49 215 GLN A C 1
ATOM 672 O O . GLN A 1 90 ? -1.710 5.931 21.468 1.00 39.35 215 GLN A O 1
ATOM 678 N N . ARG A 1 91 ? -0.678 4.367 22.701 1.00 39.87 216 ARG A N 1
ATOM 679 C CA . ARG A 1 91 ? -1.774 3.442 22.592 1.00 40.65 216 ARG A CA 1
ATOM 680 C C . ARG A 1 91 ? -2.959 3.940 23.396 1.00 39.12 216 ARG A C 1
ATOM 681 O O . ARG A 1 91 ? -4.098 3.741 22.997 1.00 40.44 216 ARG A O 1
ATOM 689 N N . ARG A 1 92 ? -2.694 4.599 24.521 1.00 37.38 217 ARG A N 1
ATOM 690 C CA . ARG A 1 92 ? -3.768 5.134 25.349 1.00 35.26 217 ARG A CA 1
ATOM 691 C C . ARG A 1 92 ? -4.501 6.232 24.597 1.00 34.55 217 ARG A C 1
ATOM 692 O O . ARG A 1 92 ? -5.728 6.259 24.552 1.00 34.27 217 ARG A O 1
ATOM 700 N N . ILE A 1 93 ? -3.735 7.139 24.009 1.00 34.25 218 ILE A N 1
ATOM 701 C CA . ILE A 1 93 ? -4.301 8.241 23.239 1.00 33.22 218 ILE A CA 1
ATOM 702 C C . ILE A 1 93 ? -5.027 7.698 22.015 1.00 32.27 218 ILE A C 1
ATOM 703 O O . ILE A 1 93 ? -6.078 8.205 21.637 1.00 32.80 218 ILE A O 1
ATOM 708 N N . ALA A 1 94 ? -4.461 6.662 21.407 1.00 31.60 219 ALA A N 1
ATOM 709 C CA . ALA A 1 94 ? -5.054 6.047 20.231 1.00 31.09 219 ALA A CA 1
ATOM 710 C C . ALA A 1 94 ? -6.376 5.401 20.617 1.00 31.45 219 ALA A C 1
ATOM 711 O O . ALA A 1 94 ? -7.384 5.557 19.925 1.00 33.11 219 ALA A O 1
ATOM 713 N N . ARG A 1 95 ? -6.366 4.677 21.732 1.00 30.54 220 ARG A N 1
ATOM 714 C CA . ARG A 1 95 ? -7.560 3.987 22.212 1.00 29.04 220 ARG A CA 1
ATOM 715 C C . ARG A 1 95 ? -8.650 4.966 22.639 1.00 27.82 220 ARG A C 1
ATOM 716 O O . ARG A 1 95 ? -9.825 4.770 22.323 1.00 27.49 220 ARG A O 1
ATOM 724 N N . ILE A 1 96 ? -8.264 6.020 23.352 1.00 27.78 221 ILE A N 1
ATOM 725 C CA . ILE A 1 96 ? -9.233 7.023 23.787 1.00 28.76 221 ILE A CA 1
ATOM 726 C C . ILE A 1 96 ? -9.882 7.643 22.554 1.00 29.86 221 ILE A C 1
ATOM 727 O O . ILE A 1 96 ? -11.085 7.912 22.546 1.00 30.49 221 ILE A O 1
ATOM 732 N N . GLN A 1 97 ? -9.086 7.868 21.513 1.00 29.55 222 GLN A N 1
ATOM 733 C CA . GLN A 1 97 ? -9.609 8.445 20.284 1.00 30.41 222 GLN A CA 1
ATOM 734 C C . GLN A 1 97 ? -10.469 7.447 19.519 1.00 29.51 222 GLN A C 1
ATOM 735 O O . GLN A 1 97 ? -11.449 7.828 18.890 1.00 30.17 222 GLN A O 1
ATOM 741 N N . GLN A 1 98 ? -10.111 6.170 19.574 1.00 29.00 223 GLN A N 1
ATOM 742 C CA . GLN A 1 98 ? -10.912 5.156 18.902 1.00 27.91 223 GLN A CA 1
ATOM 743 C C . GLN A 1 98 ? -12.231 4.997 19.660 1.00 26.64 223 GLN A C 1
ATOM 744 O O . GLN A 1 98 ? -13.286 4.847 19.055 1.00 27.00 223 GLN A O 1
ATOM 750 N N . ILE A 1 99 ? -12.167 5.037 20.987 1.00 23.95 224 ILE A N 1
ATOM 751 C CA . ILE A 1 99 ? -13.364 4.918 21.807 1.00 23.21 224 ILE A CA 1
ATOM 752 C C . ILE A 1 99 ? -14.333 6.079 21.545 1.00 25.37 224 ILE A C 1
ATOM 753 O O . ILE A 1 99 ? -15.555 5.891 21.481 1.00 25.29 224 ILE A O 1
ATOM 758 N N . GLU A 1 100 ? -13.785 7.279 21.384 1.00 27.25 225 GLU A N 1
ATOM 759 C CA . GLU A 1 100 ? -14.606 8.456 21.157 1.00 28.66 225 GLU A CA 1
ATOM 760 C C . GLU A 1 100 ? -15.410 8.386 19.876 1.00 27.54 225 GLU A C 1
ATOM 761 O O . GLU A 1 100 ? -16.524 8.888 19.828 1.00 27.43 225 GLU A O 1
ATOM 767 N N . LYS A 1 101 ? -14.872 7.772 18.830 1.00 26.89 226 LYS A N 1
ATOM 768 C CA . LYS A 1 101 ? -15.659 7.693 17.610 1.00 26.98 226 LYS A CA 1
ATOM 769 C C . LYS A 1 101 ? -16.703 6.580 17.715 1.00 25.31 226 LYS A C 1
ATOM 770 O O . LYS A 1 101 ? -17.792 6.702 17.158 1.00 22.56 226 LYS A O 1
ATOM 776 N N . ASP A 1 102 ? -16.378 5.514 18.453 1.00 26.00 227 ASP A N 1
ATOM 777 C CA 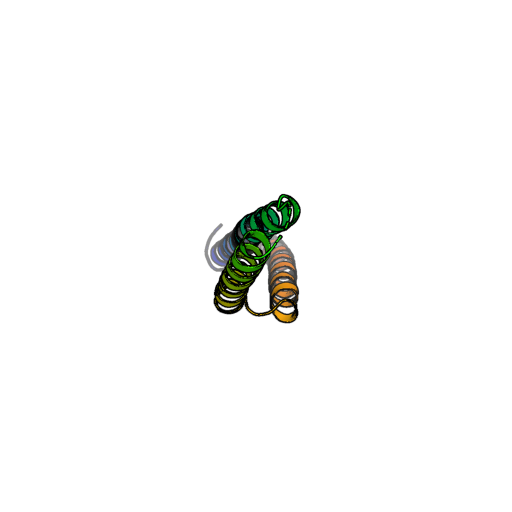. ASP A 1 102 ? -17.313 4.403 18.669 1.00 26.91 227 ASP A CA 1
ATOM 778 C C . ASP A 1 102 ? -18.558 4.915 19.380 1.00 26.38 227 ASP A C 1
ATOM 779 O O . ASP A 1 102 ? -19.680 4.629 18.964 1.00 27.00 227 ASP A O 1
ATOM 784 N N . ILE A 1 103 ? -18.339 5.641 20.478 1.00 24.50 228 ILE A N 1
ATOM 785 C CA . ILE A 1 103 ? -19.412 6.213 21.285 1.00 24.43 228 ILE A CA 1
ATOM 786 C C . ILE A 1 103 ? -20.394 7.036 20.447 1.00 24.81 228 ILE A C 1
ATOM 787 O O . ILE A 1 103 ? -21.600 6.836 20.529 1.00 25.42 228 ILE A O 1
ATOM 792 N N . LEU A 1 104 ? -19.878 7.956 19.638 1.00 26.38 229 LEU A N 1
ATOM 793 C CA . LEU A 1 104 ? -20.729 8.792 18.787 1.00 27.71 229 LEU A CA 1
ATOM 794 C C . LEU A 1 104 ? -21.615 7.968 17.850 1.00 27.32 229 LEU A C 1
ATOM 795 O O . LEU A 1 104 ? -22.810 8.240 17.719 1.00 26.99 229 LEU A O 1
ATOM 800 N N . ARG A 1 105 ? -21.024 6.963 17.204 1.00 27.01 230 ARG A N 1
ATOM 801 C CA . ARG A 1 105 ? -21.759 6.102 16.288 1.00 26.47 230 ARG A CA 1
ATOM 802 C C . ARG A 1 105 ? -22.832 5.287 17.020 1.00 27.91 230 ARG A C 1
ATOM 803 O O . ARG A 1 105 ? -23.926 5.092 16.487 1.00 27.74 230 ARG A O 1
ATOM 811 N N . ILE A 1 106 ? -22.523 4.815 18.232 1.00 28.74 231 ILE A N 1
ATOM 812 C CA . ILE A 1 106 ? -23.481 4.031 19.011 1.00 29.72 231 ILE A CA 1
ATOM 813 C C . ILE A 1 106 ? -24.650 4.905 19.492 1.00 31.81 231 ILE A C 1
ATOM 814 O O . ILE A 1 106 ? -25.787 4.438 19.609 1.00 32.66 231 ILE A O 1
ATOM 819 N N . ARG A 1 107 ? -24.374 6.175 19.768 1.00 32.57 232 ARG A N 1
ATOM 820 C CA . ARG A 1 107 ? -25.426 7.092 20.183 1.00 33.08 232 ARG A CA 1
ATOM 821 C C . ARG A 1 107 ? -26.290 7.407 18.978 1.00 34.52 232 ARG A C 1
ATOM 822 O O . ARG A 1 107 ? -27.505 7.530 19.099 1.00 35.28 232 ARG A O 1
ATOM 830 N N . GLN A 1 108 ? -25.648 7.548 17.818 1.00 34.96 233 GLN A N 1
ATOM 831 C CA . GLN A 1 108 ? -26.349 7.831 16.574 1.00 35.94 233 GLN A CA 1
ATOM 832 C C . GLN A 1 108 ? -27.251 6.660 16.232 1.00 36.43 233 GLN A C 1
ATOM 833 O O . GLN A 1 108 ? -28.382 6.857 15.800 1.00 36.08 233 GLN A O 1
ATOM 839 N N . LEU A 1 109 ? -26.737 5.447 16.432 1.00 37.37 234 LEU A N 1
ATOM 840 C CA . LEU A 1 109 ? -27.471 4.206 16.172 1.00 38.86 234 LEU A CA 1
ATOM 841 C C . LEU A 1 109 ? -28.747 4.168 17.021 1.00 41.48 234 LEU A C 1
ATOM 842 O O . LEU A 1 109 ? -29.833 3.888 16.506 1.00 41.74 234 LEU A O 1
ATOM 847 N N . LEU A 1 110 ? -28.608 4.454 18.317 1.00 43.96 235 LEU A N 1
ATOM 848 C CA . LEU A 1 110 ? -29.743 4.460 19.246 1.00 47.67 235 LEU A CA 1
ATOM 849 C C . LEU A 1 110 ? -30.702 5.618 18.953 1.00 50.41 235 LEU A C 1
ATOM 850 O O . LEU A 1 110 ? -31.886 5.562 19.296 1.00 51.76 235 LEU A O 1
ATOM 855 N N . GLN A 1 111 ? -30.178 6.671 18.332 1.00 53.45 236 GLN A N 1
ATOM 856 C CA . GLN A 1 111 ? -30.980 7.831 17.970 1.00 56.60 236 GLN A CA 1
ATOM 857 C C . GLN A 1 111 ? -31.762 7.466 16.719 1.00 58.14 236 GLN A C 1
ATOM 858 O O . GLN A 1 111 ? -32.954 7.726 16.632 1.00 59.54 236 GLN A O 1
ATOM 864 N N . SER A 1 112 ? -31.071 6.864 15.752 1.00 59.84 237 SER A N 1
ATOM 865 C CA . SER A 1 112 ? -31.681 6.433 14.499 1.00 61.54 237 SER A CA 1
ATOM 866 C C . SER A 1 112 ? -32.991 5.740 14.798 1.00 62.97 237 SER A C 1
ATOM 867 O O . SER A 1 112 ? -34.033 6.073 14.236 1.00 63.25 237 SER A O 1
ATOM 870 N N . GLN A 1 113 ? -32.918 4.768 15.695 1.00 65.29 238 GLN A N 1
ATOM 871 C CA . GLN A 1 113 ? -34.077 3.993 16.116 1.00 67.88 238 GLN A CA 1
ATOM 872 C C . GLN A 1 113 ? -35.171 4.853 16.770 1.00 69.42 238 GLN A C 1
ATOM 873 O O . GLN A 1 113 ? -36.319 4.876 16.308 1.00 69.58 238 GLN A O 1
ATOM 879 N N . ALA A 1 114 ? -34.806 5.559 17.839 1.00 70.92 239 ALA A N 1
ATOM 880 C CA . ALA A 1 114 ? -35.738 6.416 18.568 1.00 72.06 239 ALA A CA 1
ATOM 881 C C . ALA A 1 114 ? -36.302 7.547 17.692 1.00 72.82 239 ALA A C 1
ATOM 882 O O . ALA A 1 114 ? -36.111 8.727 18.065 1.00 73.85 239 ALA A O 1
#

Radius of gyration: 22.26 Å; Cα contacts (8 Å, |Δi|>4): 37; chains: 1; bounding box: 74×24×37 Å

Sequence (105 aa):
STGYLEELEKERSLLLADLDKEEKEKDWYYAQLQNLTKRIDSLPSLQTDMTRRQLEYEARQIRVAMEEQLGTCQDMEKRAQRRIARIQQIEKDILRIRQLLQSQA

InterPro domains:
  IPR000225 Armadillo [PF00514] (523-552)
  IPR000225 Armadillo [PF00514] (649-689)
  IPR000225 Armadillo [PF00514] (691-730)
  IPR000225 Armadillo [PS50176] (660-702)
  IPR000225 Armadillo [SM00185] (340-392)
  IPR000225 Armadillo [SM00185] (459-510)
  IPR000225 Armadillo [SM00185] (512-553)
  IPR000225 Armadillo [SM00185] (556-597)
  IPR000225 Armadillo [SM00185] (599-644)
  IPR000225 Armadillo [SM00185] (649-689)
  IPR000225 Armadillo [SM00185] (691-731)
  IPR009223 Adenomatous polyposis coli protein repeat [PF05923] (1260-1280)
  IPR009223 Adenomatous polyposis coli protein repeat [PF05923] (1372-1393)
  IPR009223 Adenomatous polyposis coli protein repeat [PF05923] (1486-1509)
  IPR009223 Adenomatous polyposis coli protein repeat [PF05923] (1637-1660)
  IPR009223 Adenomatous polyposis coli protein repeat [PF05923] (1841-1865)
  IPR009223 Adenomatous polyposis coli protein repeat [PF05923] (1950-1972)
  IPR009223 Adenomatous polyposis coli protein repeat [PF05923] (2008-2030)
  IPR009224 SAMP [PF05924] (1567-1588)
  IPR009224 SAMP [PF05924] (1717-1737)

Foldseek 3Di:
DDDPLVVLVVVLVVLVVVVVVLVVVVVVLVVLLVVLVVVLVPADPPVNVVSNVVSVVVNVVSQVVVCVPQNDPVVNVVVNVVSVVSSVVSVVVSVVVVVVVVVVD

CATH classification: 1.10.287.450

B-factor: mean 40.34, std 12.25, range [17.75, 73.85]

Nearest PDB structures (foldseek):
  1m5i-assembly1_A  TM=1.010E+00  e=2.050E-13  Homo sapiens
  4whe-assembly1_A  TM=6.441E-01  e=4.552E+00  Escherichia coli K-12
  9eon-assembly1_A  TM=6.298E-01  e=8.975E+00  Synechocystis sp. PCC 6803
  6zw4-assembly1_H  TM=6.051E-01  e=8.975E+00  Nostoc punctiforme
  6zw4-assembly1_T  TM=6.051E-01  e=8.975E+00  Nostoc punctiforme

GO terms:
  GO:0016342 catenin complex (C, IDA)
  GO:0005515 protein binding (F, IPI)
  GO:0048471 perinuclear region of cytoplasm (C, IDA)
  GO:0005634 nucleus (C, IDA)
  GO:0016328 lateral plasma membrane (C, IDA)
  GO:0031625 ubiquitin protein ligase binding (F, IDA)
  GO:0045732 positive regulation of protein catabolic process (P, IGI)
  GO:0090090 negative regulation of canonical Wnt signaling pathway (P, IGI)
  GO:0043065 positive regulation of apoptotic process (P, IMP)
  GO:0030335 positive regulation of cell migration (P, IMP)
  GO:0051988 regulation of attachment of spindle microtubules to kinetochore (P, IMP)
  GO:0031274 positive regulation of pseudopodium assembly (P, IMP)
  GO:0000281 mitotic cytokinesis (P, IMP)
  GO:0007026 negative regulation of microtubule depolymerization (P, IMP)
  GO:0007094 mitotic spindle assembly checkpoint signaling (P, IMP)
  GO:0051010 microtubule plus-end binding (F, IDA)
  GO:0032587 ruffle membrane (C, IDA)
  GO:0005737 cytoplasm (C, IDA)
  GO:0005886 plasma membrane (C, IDA)
  GO:0005912 adherens junction (C, IDA)

Secondary structure (DSSP, 8-state):
--HHHHHHHHHHHHHHHHHHHHHHHHHHHHHHHHHHHHHHTT---HHHHHHHHHHHHHHHHHHHHHHHHH--SHHHHHHHHHHHHHHHHHHHHHHHHHHHHHHH-